Protein AF-A0A4R0TSN3-F1 (afdb_monomer_lite)

Radius of gyration: 16.11 Å; chains: 1; bounding box: 45×34×28 Å

Sequence (81 aa):
MGSGPRMFRKRTSWCWNIRPEIPTPAVKHHTVMADGTYMSHDWCLI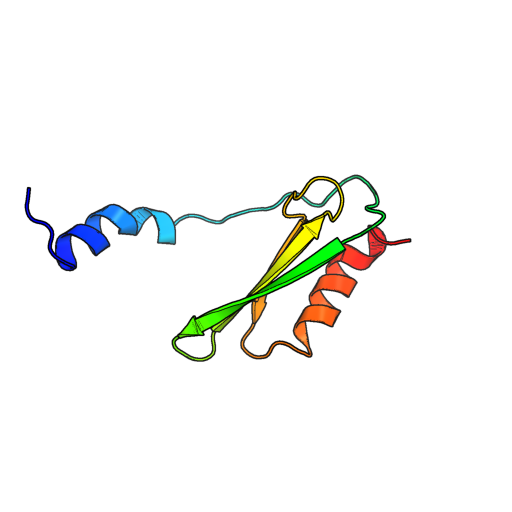VAVDGETGEALGFQWCSHESVLLQCLFDRFGSVFP

Organism: Bifidobacterium longum subsp. longum (NCBI:txid1679)

Secondary structure (DSSP, 8-state):
----HHHHHHHHGGGGG----PPPPSS--S-EEEEEEEETTTEEEEEEEETTT--EEEEEEESSHHHHHHHHHHHHGGG--

pLDDT: mean 74.38, std 11.43, range [48.41, 90.5]

Foldseek 3Di:
DDPDPVVVCVVCVVVVVDDDDQDADPAQAADKDWDWDDDPPQKIKIWIARPPPRHTNDIDIDSDDPPVVVVVCVVNVVSYD

Structure (mmCIF, N/CA/C/O backbone):
data_AF-A0A4R0TSN3-F1
#
_entry.id   AF-A0A4R0TSN3-F1
#
loop_
_atom_site.group_PDB
_atom_site.id
_atom_site.type_symbol
_atom_site.label_atom_id
_atom_site.label_alt_id
_atom_site.label_comp_id
_atom_site.label_asym_id
_atom_site.label_entity_id
_atom_site.label_seq_id
_atom_site.pdbx_PDB_ins_code
_atom_site.Cartn_x
_atom_site.Cartn_y
_atom_site.Cartn_z
_atom_site.occupancy
_atom_site.B_iso_or_equiv
_atom_site.auth_seq_id
_atom_site.auth_comp_id
_atom_site.auth_asym_id
_atom_site.auth_atom_id
_atom_site.pdbx_PDB_model_num
ATOM 1 N N . MET A 1 1 ? 26.280 17.221 -7.283 1.00 53.94 1 MET A N 1
ATOM 2 C CA . MET A 1 1 ? 26.019 15.887 -6.687 1.00 53.94 1 MET A CA 1
ATOM 3 C C . MET A 1 1 ? 25.634 14.924 -7.801 1.00 53.94 1 MET A C 1
ATOM 5 O O . MET A 1 1 ? 24.707 15.221 -8.538 1.00 53.94 1 MET A O 1
ATOM 9 N N . GLY A 1 2 ? 26.389 13.839 -7.997 1.00 60.88 2 GLY A N 1
ATOM 10 C CA . GLY A 1 2 ? 26.211 12.940 -9.145 1.00 60.88 2 GLY A CA 1
ATOM 11 C C . GLY A 1 2 ? 24.921 12.115 -9.076 1.00 60.88 2 GLY A C 1
ATOM 12 O O . GLY A 1 2 ? 24.699 11.387 -8.109 1.00 60.88 2 GLY A O 1
ATOM 13 N N . SER A 1 3 ? 24.094 12.210 -10.118 1.00 75.44 3 SER A N 1
ATOM 14 C CA . SER A 1 3 ? 22.831 11.476 -10.277 1.00 75.44 3 SER A CA 1
ATOM 15 C C . SER A 1 3 ? 23.056 10.161 -11.034 1.00 75.44 3 SER A C 1
ATOM 17 O O . SER A 1 3 ? 22.692 10.017 -12.196 1.00 75.44 3 SER A O 1
ATOM 19 N N . GLY A 1 4 ? 23.763 9.217 -10.408 1.00 85.69 4 GLY A N 1
ATOM 20 C CA . GLY A 1 4 ? 24.061 7.913 -11.008 1.00 85.69 4 GLY A CA 1
ATOM 21 C C . GLY A 1 4 ? 23.302 6.766 -10.330 1.00 85.69 4 GLY A C 1
ATOM 22 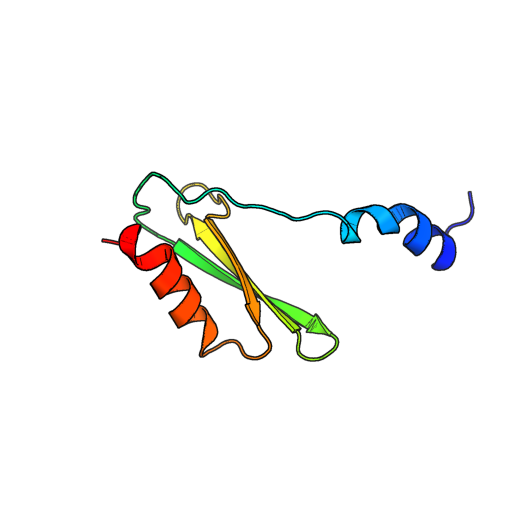O O . GLY A 1 4 ? 23.098 6.820 -9.113 1.00 85.69 4 GLY A O 1
ATOM 23 N N . PRO A 1 5 ? 22.971 5.673 -11.046 1.00 87.38 5 PRO A N 1
ATOM 24 C CA . PRO A 1 5 ? 22.243 4.525 -10.487 1.00 87.38 5 PRO A CA 1
ATOM 25 C C . PRO A 1 5 ? 22.943 3.888 -9.273 1.00 87.38 5 PRO A C 1
ATOM 27 O O . PRO A 1 5 ? 22.293 3.408 -8.346 1.00 87.38 5 PRO A O 1
ATOM 30 N N . ARG A 1 6 ? 24.281 3.958 -9.211 1.00 88.50 6 ARG A N 1
ATOM 31 C CA . ARG A 1 6 ? 25.075 3.532 -8.043 1.00 88.50 6 ARG A CA 1
ATOM 32 C C . ARG A 1 6 ? 24.783 4.362 -6.787 1.00 88.50 6 ARG A C 1
ATOM 34 O O . ARG A 1 6 ? 24.658 3.805 -5.701 1.00 88.50 6 ARG A O 1
ATOM 41 N N . MET A 1 7 ? 24.667 5.683 -6.937 1.00 89.19 7 MET A N 1
ATOM 42 C CA . MET A 1 7 ? 24.373 6.593 -5.826 1.00 89.19 7 MET A CA 1
ATOM 43 C C . MET A 1 7 ? 22.919 6.467 -5.377 1.00 89.19 7 MET A C 1
ATOM 45 O O . MET A 1 7 ? 22.659 6.519 -4.178 1.00 89.19 7 MET A O 1
ATOM 49 N N . PHE A 1 8 ? 21.989 6.228 -6.309 1.00 87.00 8 PHE A N 1
ATOM 50 C CA . PHE A 1 8 ? 20.601 5.904 -5.976 1.00 87.00 8 PHE A CA 1
ATOM 51 C C . PHE A 1 8 ? 20.515 4.636 -5.115 1.00 87.00 8 PHE A C 1
ATOM 53 O O . PHE A 1 8 ? 20.009 4.722 -4.003 1.00 87.00 8 PHE A O 1
ATOM 60 N N . ARG A 1 9 ? 21.119 3.512 -5.545 1.00 88.25 9 ARG A N 1
ATOM 61 C CA . ARG A 1 9 ? 21.145 2.259 -4.758 1.00 88.25 9 ARG A CA 1
ATOM 62 C C . ARG A 1 9 ? 21.734 2.442 -3.360 1.00 88.25 9 ARG A C 1
ATOM 64 O O . ARG A 1 9 ? 21.206 1.879 -2.412 1.00 88.25 9 ARG A O 1
ATOM 71 N N . LYS A 1 10 ? 22.809 3.226 -3.215 1.00 89.50 10 LYS A N 1
ATOM 72 C CA . LYS A 1 10 ? 23.406 3.515 -1.898 1.00 89.50 10 LYS A CA 1
ATOM 73 C C . LYS A 1 10 ? 22.482 4.368 -1.021 1.00 89.50 10 LYS A C 1
ATOM 75 O O . LYS A 1 10 ? 22.450 4.186 0.187 1.00 89.50 10 LYS A O 1
ATOM 80 N N . ARG A 1 11 ? 21.741 5.307 -1.616 1.00 89.62 11 ARG A N 1
ATOM 81 C CA . ARG A 1 11 ? 20.845 6.215 -0.885 1.00 89.62 11 ARG A CA 1
ATOM 82 C C . ARG A 1 11 ? 19.514 5.567 -0.517 1.00 89.62 11 ARG A C 1
ATOM 84 O O . ARG A 1 11 ? 18.905 5.999 0.450 1.00 89.62 11 ARG A O 1
ATOM 91 N N . THR A 1 12 ? 19.074 4.555 -1.261 1.00 90.50 12 THR A N 1
ATOM 92 C CA . THR A 1 12 ? 17.854 3.790 -0.972 1.00 90.50 12 THR A CA 1
ATOM 93 C C . THR A 1 12 ? 18.135 2.446 -0.309 1.00 90.50 12 THR A C 1
ATOM 95 O O . THR A 1 12 ? 17.199 1.741 0.025 1.00 90.50 12 THR A O 1
ATOM 98 N N . SER A 1 13 ? 19.394 2.073 -0.043 1.00 89.19 13 SER A N 1
ATOM 99 C CA . SER A 1 13 ? 19.705 0.747 0.514 1.00 89.19 13 SER A CA 1
ATOM 100 C C . SER A 1 13 ? 19.030 0.469 1.861 1.00 89.19 13 SER A C 1
ATOM 102 O O . SER A 1 13 ? 18.767 -0.683 2.183 1.00 89.19 13 SER A O 1
ATOM 104 N N . TRP A 1 14 ? 18.744 1.513 2.642 1.00 88.69 14 TRP A N 1
ATOM 105 C CA . TRP A 1 14 ? 18.082 1.409 3.942 1.00 88.69 14 TRP A CA 1
ATOM 106 C C . TRP A 1 14 ? 16.631 0.926 3.848 1.00 88.69 14 TRP A C 1
ATOM 108 O O . TRP A 1 14 ? 16.180 0.254 4.771 1.00 88.69 14 TRP A O 1
ATOM 118 N N . CYS A 1 15 ? 15.905 1.216 2.757 1.00 85.38 15 CYS A N 1
ATOM 119 C CA . CYS A 1 15 ? 14.490 0.845 2.660 1.00 85.38 15 CYS A CA 1
ATOM 120 C C . CYS A 1 15 ? 14.296 -0.674 2.557 1.00 85.38 15 CYS A C 1
ATOM 122 O O . CYS A 1 15 ? 13.261 -1.185 2.970 1.00 85.38 15 CYS A O 1
ATOM 124 N N . TRP A 1 16 ? 15.325 -1.405 2.116 1.00 81.06 16 TRP A N 1
ATOM 125 C CA . TRP A 1 16 ? 15.334 -2.871 2.098 1.00 81.06 16 TRP A CA 1
ATOM 126 C C . TRP A 1 16 ? 15.472 -3.506 3.485 1.00 81.06 16 TRP A C 1
ATOM 128 O O . TRP A 1 16 ? 15.227 -4.699 3.628 1.00 81.06 16 TRP A O 1
ATOM 138 N N . ASN A 1 17 ? 15.876 -2.740 4.503 1.00 84.25 17 ASN A N 1
ATOM 139 C CA . ASN A 1 17 ? 15.992 -3.226 5.881 1.00 84.25 17 ASN A CA 1
ATOM 140 C C . ASN A 1 17 ? 14.772 -2.862 6.742 1.00 84.25 17 ASN A C 1
ATOM 142 O O . ASN A 1 17 ? 14.776 -3.080 7.953 1.00 84.25 17 ASN A O 1
ATOM 146 N N . ILE A 1 18 ? 13.731 -2.287 6.141 1.00 79.69 18 ILE A N 1
ATOM 147 C CA . ILE A 1 18 ? 12.487 -1.992 6.843 1.00 79.69 18 ILE A CA 1
ATOM 148 C C . ILE A 1 18 ? 11.624 -3.243 6.825 1.00 79.69 18 ILE A C 1
ATOM 150 O O . ILE A 1 18 ? 11.436 -3.870 5.785 1.00 79.69 18 ILE A O 1
ATOM 154 N N . ARG A 1 19 ? 11.086 -3.590 7.990 1.00 78.56 19 ARG A N 1
ATOM 155 C CA . ARG A 1 19 ? 10.013 -4.572 8.116 1.00 78.56 19 ARG A CA 1
ATOM 156 C C . ARG A 1 19 ? 8.720 -3.793 8.331 1.00 78.56 19 ARG A C 1
ATOM 158 O O . ARG A 1 19 ? 8.464 -3.407 9.468 1.00 78.56 19 ARG A O 1
ATOM 165 N N . PRO A 1 20 ? 7.977 -3.457 7.263 1.00 70.06 20 PRO A N 1
ATOM 166 C CA . PRO A 1 20 ? 6.706 -2.776 7.424 1.00 70.06 20 PRO A CA 1
ATOM 167 C C . PRO A 1 20 ? 5.744 -3.728 8.130 1.00 70.06 20 PRO A C 1
ATOM 169 O O . PRO A 1 20 ? 5.475 -4.826 7.645 1.00 70.06 20 PRO A O 1
ATOM 172 N N . GLU A 1 21 ? 5.271 -3.308 9.293 1.00 78.50 21 GLU A N 1
ATOM 173 C CA . GLU A 1 21 ? 4.254 -4.005 10.064 1.00 78.50 21 GLU A CA 1
ATOM 174 C C . GLU A 1 21 ? 2.995 -3.148 10.028 1.00 78.50 21 GLU A C 1
ATOM 176 O O . GLU A 1 21 ? 3.032 -1.971 10.389 1.00 78.50 21 GLU A O 1
ATOM 181 N N . ILE A 1 22 ? 1.904 -3.729 9.535 1.00 77.06 22 ILE A N 1
ATOM 182 C CA . ILE A 1 22 ? 0.585 -3.113 9.610 1.00 77.06 22 ILE A CA 1
ATOM 183 C C . ILE A 1 22 ? -0.123 -3.767 10.796 1.00 77.06 22 ILE A C 1
ATOM 185 O O . ILE A 1 22 ? -0.287 -4.993 10.786 1.00 77.06 22 ILE A O 1
ATOM 189 N N . PRO A 1 23 ? -0.485 -2.998 11.837 1.00 74.62 23 PRO A N 1
ATOM 190 C CA . PRO A 1 23 ? -1.191 -3.547 12.982 1.00 74.62 23 PRO A CA 1
ATOM 191 C C . PRO A 1 23 ? -2.532 -4.125 12.535 1.00 74.62 23 PRO A C 1
ATOM 193 O O . PRO A 1 23 ? -3.188 -3.597 11.640 1.00 74.62 23 PRO A O 1
ATOM 196 N N . THR A 1 24 ? -2.945 -5.227 13.160 1.00 71.44 24 THR A N 1
ATOM 197 C CA . THR A 1 24 ? -4.239 -5.834 12.844 1.00 71.44 24 THR A CA 1
ATOM 198 C C . THR A 1 24 ? -5.357 -4.837 13.156 1.00 71.44 24 THR A C 1
ATOM 200 O O . THR A 1 24 ? -5.388 -4.317 14.278 1.00 71.44 24 THR A O 1
ATOM 203 N N . PRO A 1 25 ? -6.276 -4.569 12.212 1.00 69.12 25 PRO A N 1
ATOM 204 C CA . PRO A 1 25 ? -7.355 -3.623 12.451 1.00 69.12 25 PRO A CA 1
ATOM 205 C C . PRO A 1 25 ? -8.230 -4.083 13.622 1.00 69.12 25 PRO A C 1
ATOM 207 O O . PRO A 1 25 ? -8.663 -5.234 13.676 1.00 69.12 25 PRO A O 1
ATOM 210 N N . ALA A 1 26 ? -8.483 -3.183 14.575 1.00 67.62 26 ALA A N 1
ATOM 211 C CA . ALA A 1 26 ? -9.300 -3.470 15.758 1.00 67.62 26 ALA A CA 1
ATOM 212 C C . ALA A 1 26 ? -10.812 -3.330 15.497 1.00 67.62 26 ALA A C 1
ATOM 214 O O . ALA A 1 26 ? -11.626 -3.695 16.346 1.00 67.62 26 ALA A O 1
ATOM 215 N N . VAL A 1 27 ? -11.186 -2.774 14.343 1.00 70.56 27 VAL A N 1
ATOM 216 C CA . VAL A 1 27 ? -12.556 -2.389 13.996 1.00 70.56 27 VAL A CA 1
ATOM 217 C C . VAL A 1 27 ? -12.979 -3.133 12.742 1.00 70.56 27 VAL A C 1
ATOM 219 O O . VAL A 1 27 ? -12.172 -3.310 11.837 1.00 70.56 27 VAL A O 1
ATOM 222 N N . LYS A 1 28 ? -14.243 -3.559 12.675 1.00 69.31 28 LYS A N 1
ATOM 223 C CA . LYS A 1 28 ? -14.789 -4.131 11.444 1.00 69.31 28 LYS A CA 1
ATOM 224 C C . LYS A 1 28 ? -14.956 -3.038 10.389 1.00 69.31 28 LYS A C 1
ATOM 226 O O . LYS A 1 28 ? -15.569 -2.014 10.683 1.00 69.31 28 LYS A O 1
ATOM 231 N N . HIS A 1 29 ? -14.458 -3.278 9.179 1.00 69.19 29 HIS A N 1
ATOM 232 C CA . HIS A 1 29 ? -14.597 -2.351 8.054 1.00 69.19 29 HIS A CA 1
ATOM 233 C C . HIS A 1 29 ? -15.772 -2.781 7.173 1.00 69.19 29 HIS A C 1
ATOM 235 O O . HIS A 1 29 ? -15.915 -3.960 6.846 1.00 69.19 29 HIS A O 1
ATOM 241 N N . HIS A 1 30 ? -16.631 -1.829 6.804 1.00 71.12 30 HIS A N 1
ATOM 242 C CA . HIS A 1 30 ? -17.827 -2.110 6.004 1.00 71.12 30 HIS A CA 1
ATOM 243 C C . HIS A 1 30 ? -17.489 -2.360 4.527 1.00 71.12 30 HIS A C 1
ATOM 245 O O . HIS A 1 30 ? -18.148 -3.155 3.860 1.00 71.12 30 HIS A O 1
ATOM 251 N N . THR A 1 31 ? -16.436 -1.709 4.026 1.00 74.12 31 THR A N 1
ATOM 252 C CA . THR A 1 31 ? -15.951 -1.852 2.650 1.00 74.12 31 THR A CA 1
ATOM 253 C C . THR A 1 31 ? -14.438 -2.002 2.669 1.00 74.12 31 THR A C 1
ATOM 255 O O . THR A 1 31 ? -13.753 -1.199 3.290 1.00 74.12 31 THR A O 1
ATOM 258 N N . VAL A 1 32 ? -13.903 -2.992 1.956 1.00 77.50 32 VAL A N 1
ATOM 259 C CA . VAL A 1 32 ? -12.458 -3.132 1.742 1.00 77.50 32 VAL A CA 1
ATOM 260 C C . VAL A 1 32 ? -12.193 -3.278 0.259 1.00 77.50 32 VAL A C 1
ATOM 262 O O . VAL A 1 32 ? -12.851 -4.047 -0.440 1.00 77.50 32 VAL A O 1
ATOM 265 N N . MET A 1 33 ? -11.215 -2.521 -0.206 1.00 81.88 33 MET A N 1
ATOM 266 C CA . MET A 1 33 ? -10.686 -2.572 -1.555 1.00 81.88 33 MET A CA 1
ATOM 267 C C . MET A 1 33 ? -9.383 -3.364 -1.528 1.00 81.88 33 MET A C 1
ATOM 269 O O . MET A 1 33 ? -8.599 -3.251 -0.588 1.00 81.88 33 MET A O 1
ATOM 273 N N . ALA A 1 34 ? -9.145 -4.163 -2.558 1.00 81.50 34 ALA A N 1
ATOM 274 C CA . ALA A 1 34 ? -7.866 -4.822 -2.756 1.00 81.50 34 ALA A CA 1
ATOM 275 C C . ALA A 1 34 ? -7.235 -4.278 -4.034 1.00 81.50 34 ALA A C 1
ATOM 277 O O . ALA A 1 34 ? -7.890 -4.253 -5.076 1.00 81.50 34 ALA A O 1
ATOM 278 N N . ASP A 1 35 ? -5.981 -3.850 -3.938 1.00 82.06 35 ASP A N 1
ATOM 279 C CA . ASP A 1 35 ? -5.193 -3.392 -5.078 1.00 82.06 35 ASP A CA 1
ATOM 280 C C . ASP A 1 35 ? -3.955 -4.272 -5.257 1.00 82.06 35 ASP A C 1
ATOM 282 O O . ASP A 1 35 ? -3.303 -4.658 -4.281 1.00 82.06 35 ASP A O 1
ATOM 286 N N . GLY A 1 36 ? -3.660 -4.609 -6.511 1.00 81.12 36 GLY A N 1
ATOM 287 C CA . GLY A 1 36 ? -2.546 -5.461 -6.903 1.00 81.12 36 GLY A CA 1
ATOM 288 C C . GLY A 1 36 ? -1.529 -4.683 -7.726 1.00 81.12 36 GLY A C 1
ATOM 289 O O . GLY A 1 36 ? -1.831 -4.195 -8.811 1.00 81.12 36 GLY A O 1
ATOM 290 N N . THR A 1 37 ? -0.293 -4.587 -7.236 1.00 83.25 37 THR A N 1
ATOM 291 C CA . THR A 1 37 ? 0.818 -3.999 -7.991 1.00 83.25 37 THR A CA 1
ATOM 292 C C . THR A 1 37 ? 1.751 -5.093 -8.495 1.00 83.25 37 THR A C 1
ATOM 294 O O . THR A 1 37 ? 2.479 -5.719 -7.719 1.00 83.25 37 THR A O 1
ATOM 297 N N . TYR A 1 38 ? 1.789 -5.273 -9.815 1.00 80.75 38 TYR A N 1
ATOM 298 C CA . TYR A 1 38 ? 2.760 -6.144 -10.470 1.00 80.75 38 TYR A CA 1
ATOM 299 C C . TYR A 1 38 ? 4.159 -5.524 -10.490 1.00 80.75 38 TYR A C 1
ATOM 301 O O . TYR A 1 38 ? 4.374 -4.386 -10.909 1.00 80.75 38 TYR A O 1
ATOM 309 N N . MET A 1 39 ? 5.133 -6.325 -10.082 1.00 79.00 39 MET A N 1
ATOM 310 C CA . MET A 1 39 ? 6.557 -6.044 -10.134 1.00 79.00 39 MET A CA 1
ATOM 311 C C . MET A 1 39 ? 7.266 -7.029 -11.070 1.00 79.00 39 MET A C 1
ATOM 313 O O . MET A 1 39 ? 6.753 -8.079 -11.450 1.00 79.00 39 MET A O 1
ATOM 317 N N . SER A 1 40 ? 8.488 -6.675 -11.462 1.00 78.19 40 SER A N 1
ATOM 318 C CA . SER A 1 40 ? 9.336 -7.541 -12.286 1.00 78.19 40 SER A CA 1
ATOM 319 C C . SER A 1 40 ? 9.554 -8.920 -11.647 1.00 78.19 40 SER A C 1
ATOM 321 O O . SER A 1 40 ? 9.634 -9.005 -10.423 1.00 78.19 40 SER A O 1
ATOM 323 N N . HIS A 1 41 ? 9.808 -9.939 -12.476 1.00 79.75 41 HIS A N 1
ATOM 324 C CA . HIS A 1 41 ? 10.130 -11.318 -12.067 1.00 79.75 41 HIS A CA 1
ATOM 325 C C . HIS A 1 41 ? 8.961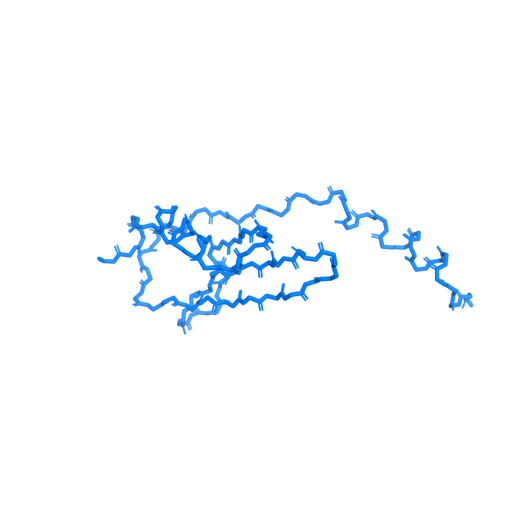 -12.102 -11.449 1.00 79.75 41 HIS A C 1
ATOM 327 O O . HIS A 1 41 ? 9.193 -12.952 -10.594 1.00 79.75 41 HIS A O 1
ATOM 333 N N . ASP A 1 42 ? 7.727 -11.814 -11.873 1.00 74.12 42 ASP A N 1
ATOM 334 C CA . ASP A 1 42 ? 6.507 -12.478 -11.387 1.00 74.12 42 ASP A CA 1
ATOM 335 C C . ASP A 1 42 ? 6.247 -12.251 -9.892 1.00 74.12 42 ASP A C 1
ATOM 337 O O . ASP A 1 42 ? 5.674 -13.094 -9.209 1.00 74.12 42 ASP A O 1
ATOM 341 N N . TRP A 1 43 ? 6.675 -11.099 -9.371 1.00 76.62 43 TRP A N 1
ATOM 342 C CA . TRP A 1 43 ? 6.296 -10.646 -8.036 1.00 76.62 43 TRP A CA 1
ATOM 343 C C . TRP A 1 43 ? 5.078 -9.748 -8.177 1.00 76.62 43 TRP A C 1
ATOM 345 O O . TRP A 1 43 ? 5.083 -8.808 -8.961 1.00 76.62 43 TRP A O 1
ATOM 355 N N . 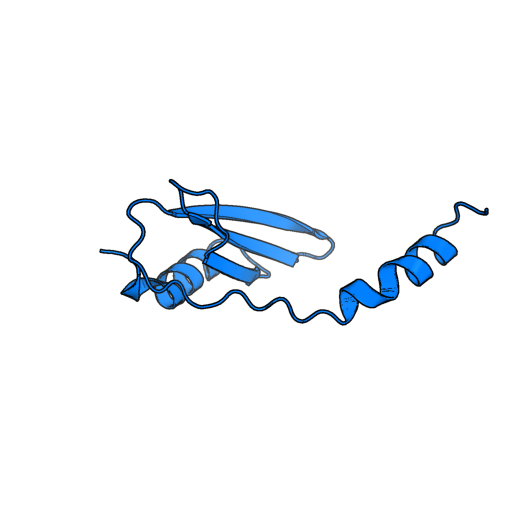CYS A 1 44 ? 4.042 -10.000 -7.401 1.00 80.25 44 CYS A N 1
ATOM 356 C CA . CYS A 1 44 ? 2.903 -9.114 -7.250 1.00 80.25 44 CYS A CA 1
ATOM 357 C C . CYS A 1 44 ? 2.722 -8.813 -5.759 1.00 80.25 44 CYS A C 1
ATOM 359 O O . CYS A 1 44 ? 3.015 -9.637 -4.889 1.00 80.25 44 CYS A O 1
ATOM 361 N N . LEU A 1 45 ? 2.334 -7.582 -5.460 1.00 82.06 45 LEU A N 1
ATOM 362 C CA . LEU A 1 45 ? 2.027 -7.121 -4.118 1.00 82.06 45 LEU A CA 1
ATOM 363 C C . LEU A 1 45 ? 0.534 -6.836 -4.060 1.00 82.06 45 LEU A C 1
ATOM 365 O O . LEU A 1 45 ? 0.069 -5.946 -4.766 1.00 82.06 45 LEU A O 1
ATOM 369 N N . ILE A 1 46 ? -0.187 -7.551 -3.202 1.00 83.69 46 ILE A N 1
ATOM 370 C CA . ILE A 1 46 ? -1.594 -7.261 -2.924 1.00 83.69 46 ILE A CA 1
ATOM 371 C C . ILE A 1 46 ? -1.678 -6.46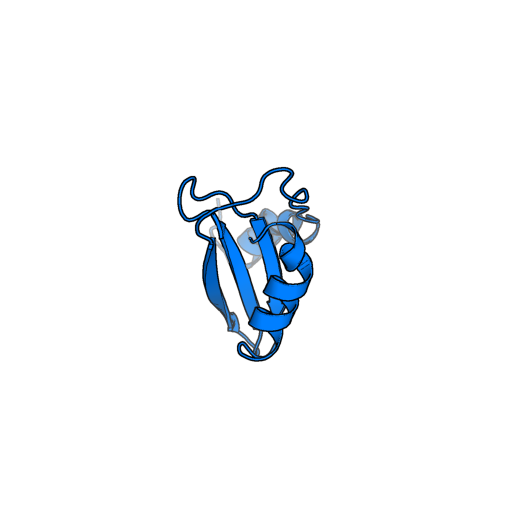4 -1.630 1.00 83.69 46 ILE A C 1
ATOM 373 O O . ILE A 1 46 ? -1.092 -6.867 -0.622 1.00 83.69 46 ILE A O 1
ATOM 377 N N . VAL A 1 47 ? -2.425 -5.364 -1.645 1.00 83.38 47 VAL A N 1
ATOM 378 C CA . VAL A 1 47 ? -2.699 -4.524 -0.475 1.00 83.38 47 VAL A CA 1
ATOM 379 C C . VAL A 1 47 ? -4.207 -4.443 -0.263 1.00 83.38 47 VAL A C 1
ATOM 381 O O . VAL A 1 47 ? -4.950 -4.139 -1.193 1.00 83.38 47 VAL A O 1
ATOM 384 N N . ALA A 1 48 ? -4.658 -4.712 0.961 1.00 83.00 48 ALA A N 1
ATOM 385 C CA . ALA A 1 48 ? -6.026 -4.445 1.392 1.00 83.00 48 ALA A CA 1
ATOM 386 C C . ALA A 1 48 ? -6.105 -3.035 1.980 1.00 83.00 48 ALA A C 1
ATOM 388 O O . ALA A 1 48 ? -5.276 -2.660 2.811 1.00 83.00 48 ALA A O 1
ATOM 389 N N . VAL A 1 49 ? -7.108 -2.274 1.563 1.00 83.25 49 VAL A N 1
ATOM 390 C CA . VAL A 1 49 ? -7.312 -0.874 1.930 1.00 83.25 49 VAL A CA 1
ATOM 391 C C . VAL A 1 49 ? -8.761 -0.675 2.357 1.00 83.25 49 VAL A C 1
ATOM 393 O O . VAL A 1 49 ? -9.675 -1.159 1.691 1.00 83.25 49 VAL A O 1
ATOM 396 N N . ASP A 1 50 ? -8.986 0.039 3.453 1.00 83.25 50 ASP A N 1
ATOM 397 C CA . ASP A 1 50 ? -10.328 0.438 3.867 1.00 83.25 50 ASP A CA 1
ATOM 398 C C . ASP A 1 50 ? -10.962 1.362 2.817 1.00 83.25 50 ASP A C 1
ATOM 400 O O . ASP A 1 50 ? -10.380 2.371 2.413 1.00 83.25 50 ASP A O 1
ATOM 404 N N . GLY A 1 51 ? -12.170 1.013 2.378 1.00 79.69 51 GLY A N 1
ATOM 405 C CA . GLY A 1 51 ? -12.936 1.778 1.400 1.00 79.69 51 GLY A CA 1
ATOM 406 C C . GLY A 1 51 ? -13.377 3.152 1.896 1.00 79.69 51 GLY A C 1
ATOM 407 O O . GLY A 1 51 ? -13.589 4.043 1.077 1.00 79.69 51 GLY A O 1
ATOM 408 N N . GLU A 1 52 ? -13.512 3.338 3.211 1.00 83.00 52 GLU A N 1
ATOM 409 C CA . GLU A 1 52 ? -13.972 4.607 3.786 1.00 83.00 52 GLU A CA 1
ATOM 410 C C . GLU A 1 52 ? -12.815 5.547 4.127 1.00 83.00 52 GLU A C 1
ATOM 412 O O . GLU A 1 52 ? -12.858 6.733 3.797 1.00 83.00 52 GLU A O 1
ATOM 417 N N . THR A 1 53 ? -11.777 5.029 4.786 1.00 81.56 53 THR A N 1
ATOM 418 C CA . THR A 1 53 ? -10.661 5.847 5.291 1.00 81.56 53 THR A CA 1
ATOM 419 C C . THR A 1 53 ? -9.451 5.870 4.360 1.00 81.56 53 THR A C 1
ATOM 421 O O . THR A 1 53 ? -8.636 6.789 4.440 1.00 81.56 53 THR A O 1
ATOM 424 N N . GLY A 1 54 ? -9.317 4.881 3.471 1.00 81.69 54 GLY A N 1
ATOM 425 C CA . GLY A 1 54 ? -8.117 4.689 2.660 1.00 81.69 54 GLY A CA 1
ATOM 426 C C . GLY A 1 54 ? -6.926 4.118 3.439 1.00 81.69 54 GLY A C 1
ATOM 427 O O . GLY A 1 54 ? -5.808 4.126 2.923 1.00 81.69 54 GLY A O 1
ATOM 428 N N . GLU A 1 55 ? -7.125 3.644 4.672 1.00 83.38 55 GLU A N 1
ATOM 429 C CA . GLU A 1 55 ? -6.057 3.050 5.477 1.00 83.38 55 GLU A CA 1
ATOM 430 C C . GLU A 1 55 ? -5.675 1.657 4.958 1.00 83.38 55 GLU A C 1
ATOM 432 O O . GLU A 1 55 ? -6.536 0.830 4.657 1.00 83.38 55 GLU A O 1
ATOM 437 N N . ALA A 1 56 ? -4.372 1.377 4.866 1.00 81.25 56 ALA A N 1
ATOM 438 C CA . ALA A 1 56 ? -3.890 0.049 4.511 1.00 81.25 56 ALA A CA 1
ATOM 439 C C . ALA A 1 56 ? -4.094 -0.911 5.691 1.00 81.25 56 ALA A C 1
ATOM 441 O O . ALA A 1 56 ? -3.489 -0.744 6.746 1.00 81.25 56 ALA A O 1
ATOM 442 N N . LEU A 1 57 ? -4.916 -1.936 5.486 1.00 81.44 57 LEU A N 1
ATOM 443 C CA . LEU A 1 57 ? -5.277 -2.936 6.493 1.00 81.44 57 LEU A CA 1
ATOM 444 C C . LEU A 1 57 ? -4.286 -4.101 6.531 1.00 81.44 57 LEU A C 1
ATOM 446 O O . LEU A 1 57 ? -4.141 -4.785 7.543 1.00 81.44 57 LEU A O 1
ATOM 450 N N . GLY A 1 58 ? -3.586 -4.330 5.422 1.00 80.81 58 GLY A N 1
ATOM 451 C CA . GLY A 1 58 ? -2.612 -5.400 5.295 1.00 80.81 58 GLY A CA 1
ATOM 452 C C . GLY A 1 58 ? -2.055 -5.508 3.888 1.00 80.81 58 GLY A C 1
ATOM 453 O O . GLY A 1 58 ? -2.618 -4.969 2.938 1.00 80.81 58 GLY A O 1
ATOM 454 N N . PHE A 1 59 ? -0.956 -6.240 3.743 1.00 81.12 59 PHE A N 1
ATOM 455 C CA . PHE A 1 59 ? -0.402 -6.567 2.436 1.00 81.12 59 PHE A CA 1
ATOM 456 C C . PHE A 1 59 ? 0.177 -7.980 2.420 1.00 81.12 59 PHE A C 1
ATOM 458 O O . PHE A 1 59 ? 0.557 -8.531 3.455 1.00 81.12 59 PHE A O 1
ATOM 465 N N . GLN A 1 60 ? 0.265 -8.558 1.227 1.00 78.69 60 GLN A N 1
ATOM 466 C CA . GLN A 1 60 ? 0.843 -9.873 0.999 1.00 78.69 60 GLN A CA 1
ATOM 467 C C . GLN A 1 60 ? 1.597 -9.880 -0.331 1.00 78.69 60 GLN A C 1
ATOM 469 O O . GLN A 1 60 ? 1.072 -9.474 -1.366 1.00 78.69 60 GLN A O 1
ATOM 474 N N . TRP A 1 61 ? 2.830 -10.386 -0.303 1.00 77.75 61 TRP A N 1
ATOM 475 C CA . TRP A 1 61 ? 3.578 -10.700 -1.519 1.00 77.75 61 TRP A CA 1
ATOM 476 C C . TRP A 1 61 ? 3.052 -11.998 -2.132 1.00 77.75 61 TRP A C 1
ATOM 478 O O . TRP A 1 61 ? 2.835 -12.979 -1.413 1.00 77.75 61 TRP A O 1
ATOM 488 N N . CYS A 1 62 ? 2.883 -12.016 -3.448 1.00 69.75 62 CYS A N 1
ATOM 489 C CA . CYS A 1 62 ? 2.380 -13.148 -4.209 1.00 69.75 62 CYS A CA 1
ATOM 490 C C . CYS A 1 62 ? 3.149 -13.341 -5.514 1.00 69.75 62 CYS A C 1
ATOM 492 O O . CYS A 1 62 ? 3.627 -12.381 -6.104 1.00 69.75 62 CYS A O 1
ATOM 494 N N . SER A 1 63 ? 3.214 -14.580 -5.996 1.00 68.19 63 SER A N 1
ATOM 495 C CA . SER A 1 63 ? 3.664 -14.881 -7.361 1.00 68.19 63 SER A CA 1
ATOM 496 C C . SER A 1 63 ? 2.513 -15.071 -8.357 1.00 68.19 63 SER A C 1
ATOM 498 O O . SER A 1 63 ? 2.746 -15.109 -9.560 1.00 68.19 63 SER A O 1
ATOM 500 N N . HIS A 1 64 ? 1.272 -15.210 -7.871 1.00 60.50 64 HIS A N 1
ATOM 501 C CA . HIS A 1 64 ? 0.033 -15.337 -8.651 1.00 60.50 64 HIS A CA 1
ATOM 502 C C . HIS A 1 64 ? -1.136 -14.698 -7.880 1.00 60.50 64 HIS A C 1
ATOM 504 O O . HIS A 1 64 ? -1.301 -14.963 -6.688 1.00 60.50 64 HIS A O 1
ATOM 510 N N . GLU A 1 65 ? -1.953 -13.885 -8.556 1.00 56.62 65 GLU A N 1
ATOM 511 C CA . GLU A 1 65 ? -2.977 -13.030 -7.926 1.00 56.62 65 GLU A CA 1
ATOM 512 C C . GLU A 1 65 ? -4.174 -13.784 -7.322 1.00 56.62 65 GLU A C 1
ATOM 514 O O . GLU A 1 65 ? -4.659 -13.429 -6.249 1.00 56.62 65 GLU A O 1
ATOM 519 N N . SER A 1 66 ? -4.667 -14.836 -7.980 1.00 57.75 66 SER A N 1
ATOM 520 C CA . SER A 1 66 ? -6.003 -15.387 -7.691 1.00 57.75 66 SER A CA 1
ATOM 521 C C . SER A 1 66 ? -6.107 -16.188 -6.390 1.00 57.75 66 SER A C 1
ATOM 523 O O . SER A 1 66 ? -7.138 -16.157 -5.727 1.00 57.75 66 SER A O 1
ATOM 525 N N . VAL A 1 67 ? -5.047 -16.895 -5.995 1.00 54.66 67 VAL A N 1
ATOM 526 C CA . VAL A 1 67 ? -5.048 -17.746 -4.788 1.00 54.66 67 VAL A CA 1
ATOM 527 C C . VAL A 1 67 ? -4.825 -16.920 -3.518 1.00 54.66 67 VAL A C 1
ATOM 529 O O . VAL A 1 67 ? -5.249 -17.304 -2.432 1.00 54.66 67 VAL A O 1
ATOM 532 N N . LEU A 1 68 ? -4.171 -15.765 -3.641 1.00 56.00 68 LEU A N 1
ATOM 533 C CA . LEU A 1 68 ? -3.691 -15.005 -2.489 1.00 56.00 68 LEU A CA 1
ATOM 534 C C . LEU A 1 68 ? -4.634 -13.886 -2.056 1.00 56.00 68 LEU A C 1
ATOM 536 O O . LEU A 1 68 ? -4.615 -13.536 -0.878 1.00 56.00 68 LEU A O 1
ATOM 540 N N . LEU A 1 69 ? -5.530 -13.428 -2.936 1.00 58.94 69 LEU A N 1
ATOM 541 C CA . LEU A 1 69 ? -6.670 -12.604 -2.535 1.00 58.94 69 LEU A CA 1
ATOM 542 C C . LEU A 1 69 ? -7.526 -13.338 -1.488 1.00 58.94 69 LEU A C 1
ATOM 544 O O . LEU A 1 69 ? -7.834 -12.776 -0.442 1.00 58.94 69 LEU A O 1
ATOM 548 N N . GLN A 1 70 ? -7.819 -14.623 -1.720 1.00 57.62 70 GLN A N 1
ATOM 549 C CA . GLN A 1 70 ? -8.573 -15.451 -0.775 1.00 57.62 70 GLN A CA 1
ATOM 550 C C . GLN A 1 70 ? -7.825 -15.628 0.555 1.00 57.62 70 GLN A C 1
ATOM 552 O O . GLN A 1 70 ? -8.412 -15.428 1.607 1.00 57.62 70 GLN A O 1
ATOM 557 N N . CYS A 1 71 ? -6.517 -15.908 0.533 1.00 58.19 71 CYS A N 1
ATOM 558 C CA . CYS A 1 71 ? -5.715 -16.013 1.761 1.00 58.19 71 CYS A CA 1
ATOM 559 C C . CYS A 1 71 ? -5.605 -14.686 2.536 1.00 58.19 71 CYS A C 1
ATOM 561 O O . CYS A 1 71 ? -5.460 -14.695 3.759 1.00 58.19 71 CYS A O 1
ATOM 563 N N . LEU A 1 72 ? -5.631 -13.546 1.838 1.00 62.50 72 LEU A N 1
ATOM 564 C CA . LEU A 1 72 ? -5.676 -12.222 2.457 1.00 62.50 72 LEU A CA 1
ATOM 565 C C . LEU A 1 72 ? -7.032 -12.011 3.137 1.00 62.50 72 LEU A C 1
ATOM 567 O O . LEU A 1 72 ? -7.069 -11.638 4.308 1.00 62.50 72 LEU A O 1
ATOM 571 N N . PHE A 1 73 ? -8.130 -12.330 2.446 1.00 62.06 73 PHE A N 1
ATOM 572 C CA . PHE A 1 73 ? -9.466 -12.307 3.035 1.00 62.06 73 PHE A CA 1
ATOM 573 C C . PHE A 1 73 ? -9.597 -13.272 4.212 1.00 62.06 73 PHE A C 1
ATOM 575 O O . PHE A 1 73 ? -10.143 -12.866 5.221 1.00 62.06 73 PHE A O 1
ATOM 582 N N . ASP A 1 74 ? -9.039 -14.481 4.163 1.00 61.50 74 ASP A N 1
ATOM 583 C CA . ASP A 1 74 ? -9.086 -15.429 5.285 1.00 61.50 74 ASP A CA 1
ATOM 584 C C . ASP A 1 74 ? -8.279 -14.919 6.494 1.00 61.50 74 ASP A C 1
ATOM 586 O O . ASP A 1 74 ? -8.689 -15.091 7.643 1.00 61.50 74 ASP A O 1
ATOM 590 N N . ARG A 1 75 ? -7.151 -14.230 6.255 1.00 63.34 75 ARG A N 1
ATOM 591 C CA . ARG A 1 75 ? -6.323 -13.610 7.306 1.00 63.34 75 ARG A CA 1
ATOM 592 C C . ARG A 1 75 ? -7.023 -12.430 7.979 1.00 63.34 75 ARG A C 1
ATOM 594 O O . ARG A 1 75 ? -6.853 -12.234 9.179 1.00 63.34 75 ARG A O 1
ATOM 601 N N . PHE A 1 76 ? -7.790 -11.659 7.218 1.00 61.09 76 PHE A N 1
ATOM 602 C CA . PHE A 1 76 ? -8.558 -10.518 7.718 1.00 61.09 76 PHE A CA 1
ATOM 603 C C . PHE A 1 76 ? -10.044 -10.853 7.935 1.00 61.09 76 PHE A C 1
ATOM 605 O O . PHE A 1 76 ? -10.815 -9.981 8.319 1.00 61.09 76 PHE A O 1
ATOM 612 N N . GLY A 1 77 ? -10.434 -12.122 7.770 1.00 54.31 77 GLY A N 1
ATOM 613 C CA . GLY A 1 77 ? -11.813 -12.622 7.705 1.00 54.31 77 GLY A CA 1
ATOM 614 C C . GLY A 1 77 ? -12.657 -12.269 8.922 1.00 54.31 77 GLY A C 1
ATOM 615 O O . GLY A 1 77 ? -13.840 -11.974 8.804 1.00 54.31 77 GLY A O 1
ATOM 616 N N . SER A 1 78 ? -12.033 -12.214 10.100 1.00 52.31 78 SER A N 1
ATOM 617 C CA . SER A 1 78 ? -12.691 -11.833 11.355 1.00 52.31 78 SER A CA 1
ATOM 618 C C . SER A 1 78 ? -13.067 -10.348 11.445 1.00 52.31 78 SER A C 1
ATOM 620 O O . SER A 1 78 ? -13.858 -9.965 12.309 1.00 52.31 78 SER A O 1
ATOM 622 N N . VAL A 1 79 ? -12.484 -9.511 10.584 1.00 49.97 79 VAL A N 1
ATOM 623 C CA . VAL A 1 79 ? -12.710 -8.060 10.496 1.00 49.97 79 VAL A CA 1
ATOM 624 C C . VAL A 1 79 ? -13.836 -7.733 9.501 1.00 49.97 79 VAL A C 1
ATOM 626 O O . VAL A 1 79 ? -14.339 -6.612 9.469 1.00 49.97 79 VAL A O 1
ATOM 629 N N . PHE A 1 80 ? -14.297 -8.730 8.746 1.00 50.28 80 PHE A N 1
ATOM 630 C CA . PHE A 1 80 ? -15.448 -8.635 7.856 1.00 50.28 80 PHE A CA 1
ATOM 631 C C . PHE A 1 80 ? -16.733 -9.109 8.573 1.00 50.28 80 PHE A C 1
ATOM 633 O O . PHE A 1 80 ? -16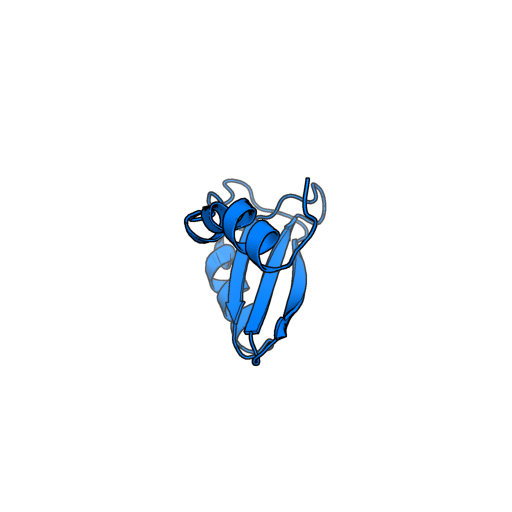.663 -9.879 9.545 1.00 50.28 80 PHE A O 1
ATOM 640 N N . PRO A 1 81 ? -17.915 -8.576 8.225 1.00 48.41 81 PRO A N 1
ATOM 641 C CA . PRO A 1 81 ? -19.193 -9.120 8.679 1.00 48.41 81 PRO A CA 1
ATOM 642 C C . PRO A 1 81 ? -19.481 -10.507 8.094 1.00 48.41 81 PRO A C 1
ATOM 644 O O . PRO A 1 81 ? -19.093 -10.765 6.933 1.00 48.41 81 PRO A O 1
#